Protein AF-A0A066WII8-F1 (afdb_monomer_lite)

Radius of gyration: 10.35 Å; chains: 1; bounding box: 26×17×24 Å

Secondary structure (DSSP, 8-state):
-HHHHHHHHHHHTT-HHHHHHHHHHHHHHS-HHHHHHHHHHHHHHHTT-GGGGGGGGGG--

Structure (mmCIF, N/CA/C/O backbone):
data_AF-A0A066WII8-F1
#
_entry.id   AF-A0A066WII8-F1
#
loop_
_atom_site.group_PDB
_atom_site.id
_atom_site.type_symbol
_atom_site.label_atom_id
_atom_site.label_alt_id
_atom_site.label_comp_id
_atom_site.label_asym_id
_atom_site.label_entity_id
_atom_site.label_seq_id
_atom_site.pdbx_PDB_ins_code
_atom_site.Cartn_x
_atom_site.Cartn_y
_atom_site.Cartn_z
_atom_site.occupancy
_atom_site.B_iso_or_equiv
_atom_site.auth_seq_id
_atom_site.auth_comp_id
_atom_site.auth_asym_id
_atom_site.auth_atom_id
_atom_site.pdbx_PDB_model_num
ATOM 1 N N . MET A 1 1 ? -13.626 -2.431 0.877 1.00 92.62 1 MET A N 1
ATOM 2 C CA . MET A 1 1 ? -12.877 -1.555 -0.055 1.00 92.62 1 MET A CA 1
ATOM 3 C C . MET A 1 1 ? -11.421 -1.985 -0.173 1.00 92.62 1 MET A C 1
ATOM 5 O O . MET A 1 1 ? -10.827 -1.786 -1.228 1.00 92.62 1 MET A O 1
ATOM 9 N N . LEU A 1 2 ? -10.887 -2.629 0.870 1.00 98.06 2 LEU A N 1
ATOM 10 C CA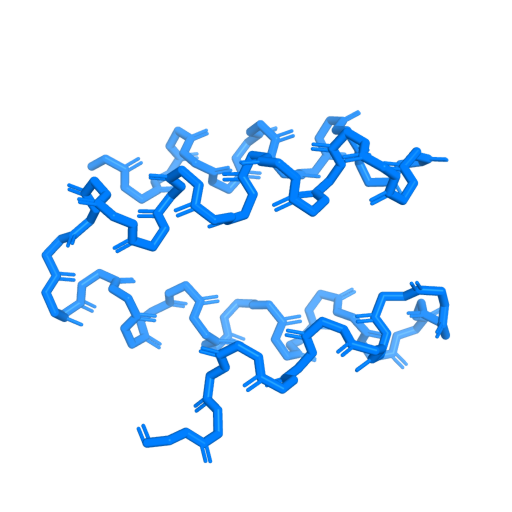 . LEU A 1 2 ? -9.516 -3.132 0.930 1.00 98.06 2 LEU A CA 1
ATOM 11 C C . LEU A 1 2 ? -9.071 -3.956 -0.290 1.00 98.06 2 LEU A C 1
ATOM 13 O O . LEU A 1 2 ? -8.074 -3.596 -0.904 1.00 98.06 2 LEU A O 1
ATOM 17 N N . ASP A 1 3 ? -9.806 -5.005 -0.676 1.00 98.56 3 ASP A N 1
ATOM 18 C CA . ASP A 1 3 ? -9.388 -5.894 -1.780 1.00 98.56 3 ASP A CA 1
ATOM 19 C C . ASP A 1 3 ? -9.238 -5.144 -3.110 1.00 98.56 3 ASP A C 1
ATOM 21 O O . ASP A 1 3 ? -8.320 -5.396 -3.886 1.00 98.56 3 ASP A O 1
ATOM 25 N N . TYR A 1 4 ? -10.118 -4.168 -3.354 1.00 98.44 4 TYR A N 1
ATOM 26 C CA . TYR A 1 4 ? -10.025 -3.305 -4.525 1.00 98.44 4 TYR A CA 1
ATOM 27 C C . TYR A 1 4 ? -8.789 -2.400 -4.457 1.00 98.44 4 TYR A C 1
ATOM 29 O O . TYR A 1 4 ? -8.064 -2.286 -5.441 1.00 98.44 4 TYR A O 1
ATOM 37 N N . SER A 1 5 ? -8.516 -1.787 -3.301 1.00 98.62 5 SER A N 1
ATOM 38 C CA . SER A 1 5 ? -7.304 -0.986 -3.098 1.00 98.62 5 SER A CA 1
ATOM 39 C C . SER A 1 5 ? -6.033 -1.809 -3.317 1.00 98.62 5 SER A C 1
ATOM 41 O O . SER A 1 5 ? -5.150 -1.351 -4.035 1.00 98.62 5 SER A O 1
ATOM 43 N N . ILE A 1 6 ? -5.964 -3.030 -2.776 1.00 98.69 6 ILE A N 1
ATOM 44 C CA . ILE A 1 6 ? -4.833 -3.950 -2.973 1.00 98.69 6 ILE A CA 1
ATOM 45 C C . ILE A 1 6 ? -4.651 -4.272 -4.459 1.00 98.69 6 ILE A C 1
ATOM 47 O O . ILE A 1 6 ? -3.558 -4.092 -4.987 1.00 98.69 6 ILE A O 1
ATOM 51 N N . LEU A 1 7 ? -5.726 -4.647 -5.161 1.00 98.69 7 LEU A N 1
ATOM 52 C CA . LEU A 1 7 ? -5.671 -4.944 -6.595 1.00 98.69 7 LEU A CA 1
ATOM 53 C C . LEU A 1 7 ? -5.119 -3.768 -7.415 1.00 98.69 7 LEU A C 1
ATOM 55 O 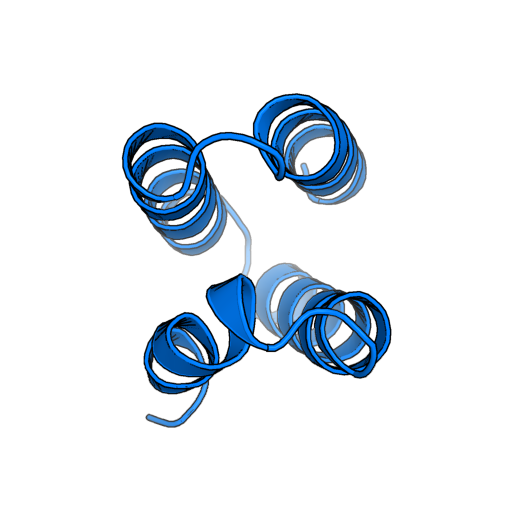O . LEU A 1 7 ? -4.370 -3.972 -8.371 1.00 98.69 7 LEU A O 1
ATOM 59 N N . ILE A 1 8 ? -5.517 -2.536 -7.087 1.00 98.69 8 ILE A N 1
ATOM 60 C CA . ILE A 1 8 ? -5.006 -1.346 -7.772 1.00 98.69 8 ILE A CA 1
ATOM 61 C C . ILE A 1 8 ? -3.530 -1.131 -7.440 1.00 98.69 8 ILE A C 1
ATOM 63 O O . ILE A 1 8 ? -2.747 -0.931 -8.365 1.00 98.69 8 ILE A O 1
ATOM 67 N N . LEU A 1 9 ? -3.142 -1.228 -6.167 1.00 98.44 9 LEU A N 1
ATOM 68 C CA . LEU A 1 9 ? -1.755 -1.064 -5.724 1.00 98.44 9 LEU A CA 1
ATOM 69 C C . LEU A 1 9 ? -0.809 -2.065 -6.391 1.00 98.44 9 LEU A C 1
ATOM 71 O O . LEU A 1 9 ? 0.246 -1.662 -6.869 1.00 98.44 9 LEU A O 1
ATOM 75 N N . GLU A 1 10 ? -1.202 -3.334 -6.502 1.00 97.88 10 GLU A N 1
ATOM 76 C CA . GLU A 1 10 ? -0.438 -4.352 -7.236 1.00 97.88 10 GLU A CA 1
ATOM 77 C C . GLU A 1 10 ? -0.286 -3.996 -8.717 1.00 97.88 10 GLU A C 1
ATOM 79 O O . GLU A 1 10 ? 0.796 -4.130 -9.285 1.00 97.88 10 GLU A O 1
ATOM 84 N N . LYS A 1 11 ? -1.357 -3.507 -9.353 1.00 98.31 11 LYS A N 1
ATOM 85 C CA . LYS A 1 11 ? -1.327 -3.128 -10.772 1.00 98.31 11 LYS A CA 1
ATOM 86 C C . LYS A 1 11 ? -0.414 -1.947 -11.045 1.00 98.31 11 LYS A C 1
ATOM 88 O O . LYS A 1 11 ? 0.190 -1.917 -12.109 1.00 98.31 11 LYS A O 1
ATOM 93 N N . VAL A 1 12 ? -0.343 -0.978 -10.136 1.00 97.81 12 VAL A N 1
ATOM 94 C CA . VAL A 1 12 ? 0.442 0.250 -10.330 1.00 97.81 12 VAL A CA 1
ATOM 95 C C . VAL A 1 12 ? 1.814 0.197 -9.662 1.00 97.81 12 VAL A C 1
ATOM 97 O O . VAL A 1 12 ? 2.550 1.175 -9.727 1.00 97.81 12 VAL A O 1
ATOM 100 N N . SER A 1 13 ? 2.201 -0.934 -9.057 1.00 96.75 13 SER A N 1
ATOM 101 C CA . SER A 1 13 ? 3.448 -1.055 -8.285 1.00 96.75 13 SER A CA 1
ATOM 102 C C . SER A 1 13 ? 4.727 -0.891 -9.108 1.00 96.75 13 SER A C 1
ATOM 104 O O . SER A 1 13 ? 5.809 -0.879 -8.539 1.00 96.75 13 SER A O 1
ATOM 106 N N . PHE A 1 14 ? 4.626 -0.830 -10.437 1.00 94.88 14 PHE A N 1
ATOM 107 C CA . PHE A 1 14 ? 5.757 -0.573 -11.328 1.00 94.88 14 PHE A CA 1
ATOM 108 C C . PHE A 1 14 ? 6.083 0.925 -11.474 1.00 94.88 14 PHE A C 1
ATOM 110 O O . PHE A 1 14 ? 7.132 1.260 -12.016 1.00 94.88 14 PHE A O 1
ATOM 117 N N . ASP A 1 15 ? 5.192 1.819 -11.033 1.00 96.88 15 ASP A N 1
ATOM 118 C CA . ASP A 1 15 ? 5.342 3.274 -11.122 1.00 96.88 15 ASP A CA 1
ATOM 119 C C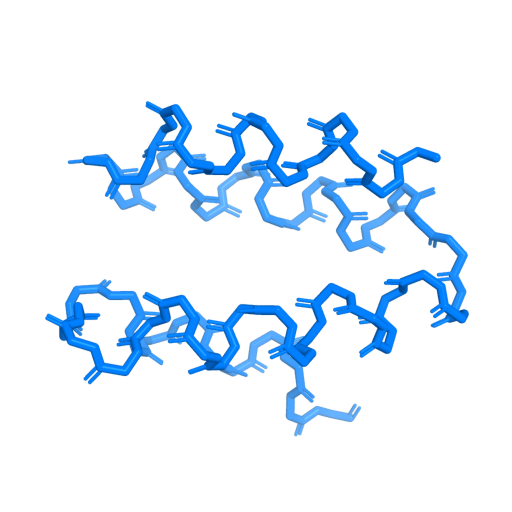 . ASP A 1 15 ? 5.201 3.887 -9.724 1.00 96.88 15 ASP A C 1
ATOM 121 O O . ASP A 1 15 ? 4.102 3.970 -9.171 1.00 96.88 15 ASP A O 1
ATOM 125 N N . SER A 1 16 ? 6.318 4.333 -9.146 1.00 94.94 16 SER A N 1
ATOM 126 C CA . SER A 1 16 ? 6.364 4.870 -7.781 1.00 94.94 16 SER A CA 1
ATOM 127 C C . SER A 1 16 ? 5.451 6.085 -7.576 1.00 94.94 16 SER A C 1
ATOM 129 O O . SER A 1 16 ? 4.849 6.234 -6.509 1.00 94.94 16 SER A O 1
ATOM 131 N N . LEU A 1 17 ? 5.291 6.946 -8.589 1.00 96.00 17 LEU A N 1
ATOM 132 C CA . LEU A 1 17 ? 4.441 8.134 -8.484 1.00 96.00 17 LEU A CA 1
ATOM 133 C C . LEU A 1 17 ? 2.960 7.744 -8.467 1.00 96.00 17 LEU A C 1
ATOM 135 O O . LEU A 1 17 ? 2.183 8.277 -7.667 1.00 96.00 17 LEU A O 1
ATOM 139 N N . LEU A 1 18 ? 2.558 6.824 -9.344 1.00 97.62 18 LEU A N 1
ATOM 140 C CA . LEU A 1 18 ? 1.184 6.330 -9.385 1.00 97.62 18 LEU A CA 1
ATOM 141 C C . LEU A 1 18 ? 0.853 5.494 -8.142 1.00 97.62 18 LEU A C 1
ATOM 143 O O . LEU A 1 18 ? -0.228 5.655 -7.571 1.00 97.62 18 LEU A O 1
ATOM 147 N N . PHE A 1 19 ? 1.796 4.673 -7.682 1.00 97.81 19 PHE A N 1
ATOM 148 C CA . PHE A 1 19 ? 1.664 3.890 -6.459 1.00 97.81 19 PHE A CA 1
ATOM 149 C C . PHE A 1 19 ? 1.448 4.778 -5.235 1.00 97.81 19 PHE A C 1
ATOM 151 O O . PHE A 1 19 ? 0.481 4.573 -4.504 1.00 97.81 19 PHE A O 1
ATOM 158 N N . SER A 1 20 ? 2.274 5.816 -5.050 1.00 97.44 20 SER A N 1
ATOM 159 C CA . SER A 1 20 ? 2.118 6.779 -3.951 1.00 97.44 20 SER A CA 1
ATOM 160 C C . SER A 1 20 ? 0.716 7.405 -3.931 1.00 97.44 20 SER A C 1
ATOM 162 O O . SER A 1 20 ? 0.061 7.455 -2.887 1.00 97.44 20 SER A O 1
ATOM 164 N N . ARG A 1 21 ? 0.206 7.816 -5.100 1.00 98.19 21 ARG A N 1
ATOM 165 C CA . ARG A 1 21 ? -1.130 8.419 -5.235 1.00 98.19 21 ARG A CA 1
ATOM 166 C C . ARG A 1 21 ? -2.256 7.456 -4.863 1.00 98.19 21 ARG A C 1
ATOM 168 O O . ARG A 1 21 ? -3.152 7.832 -4.104 1.00 98.19 21 ARG A O 1
ATOM 175 N N . GLU A 1 22 ? -2.229 6.229 -5.376 1.00 98.56 22 GLU A N 1
ATOM 176 C CA . GLU A 1 22 ? -3.270 5.241 -5.065 1.00 98.56 22 GLU A CA 1
ATOM 177 C C . GLU A 1 22 ? -3.159 4.721 -3.623 1.00 98.56 22 GLU A C 1
ATOM 179 O O . GLU A 1 22 ? -4.187 4.451 -2.999 1.00 98.56 22 GLU A O 1
ATOM 184 N N . LEU A 1 23 ? -1.955 4.669 -3.043 1.00 98.12 23 LEU A N 1
ATOM 185 C CA . LEU A 1 23 ? -1.750 4.300 -1.640 1.00 98.12 23 LEU A CA 1
ATOM 186 C C . LEU A 1 23 ? -2.343 5.345 -0.700 1.00 98.12 23 LEU A C 1
ATOM 188 O O . LEU A 1 23 ? -3.113 4.999 0.195 1.00 98.12 23 LEU A O 1
ATOM 192 N N . GLN A 1 24 ? -2.063 6.627 -0.938 1.00 98.00 24 GLN A N 1
ATOM 193 C CA . GLN A 1 24 ? -2.683 7.709 -0.174 1.00 98.00 24 GLN A CA 1
ATOM 194 C C . GLN A 1 24 ? -4.206 7.662 -0.300 1.00 98.00 24 GLN A C 1
ATOM 196 O O . GLN A 1 24 ? -4.912 7.753 0.702 1.00 98.00 24 GLN A O 1
ATOM 201 N N . LYS A 1 25 ? -4.737 7.473 -1.508 1.00 98.31 25 LYS A N 1
ATOM 202 C CA . LYS A 1 25 ? -6.182 7.354 -1.728 1.00 98.31 25 LYS A CA 1
ATOM 203 C C . LYS A 1 25 ? -6.789 6.169 -0.978 1.00 98.31 25 LYS A C 1
ATOM 205 O O . LYS A 1 25 ? -7.862 6.324 -0.394 1.00 98.31 25 LYS A O 1
ATOM 210 N N . ALA A 1 26 ? -6.118 5.016 -0.954 1.00 98.44 26 ALA A N 1
ATOM 211 C CA . ALA A 1 26 ? -6.541 3.868 -0.159 1.00 98.44 26 ALA A CA 1
ATOM 212 C C . ALA A 1 26 ? -6.597 4.230 1.332 1.00 98.44 26 ALA A C 1
ATOM 214 O O . ALA A 1 26 ? -7.640 4.050 1.953 1.00 98.44 26 ALA A O 1
ATOM 215 N N . ILE A 1 27 ? -5.542 4.837 1.881 1.00 97.62 27 ILE A N 1
ATOM 216 C CA . ILE A 1 27 ? -5.487 5.256 3.292 1.00 97.62 27 ILE A CA 1
ATOM 217 C C . ILE A 1 27 ? -6.628 6.225 3.650 1.00 97.62 27 ILE A C 1
ATOM 219 O O . ILE A 1 27 ? -7.232 6.079 4.705 1.00 97.62 27 ILE A O 1
ATOM 223 N N . HIS A 1 28 ? -6.985 7.166 2.769 1.00 97.44 28 HIS A N 1
ATOM 224 C CA . HIS A 1 28 ? -8.094 8.103 3.015 1.00 97.44 28 HIS A CA 1
ATOM 225 C C . HIS A 1 28 ? -9.493 7.483 2.841 1.00 97.44 28 HIS A C 1
ATOM 227 O O . HIS A 1 28 ? -10.471 8.038 3.336 1.00 97.44 28 HIS A O 1
ATOM 233 N N . THR A 1 29 ? -9.611 6.374 2.105 1.00 97.44 29 THR A N 1
ATOM 234 C CA . THR A 1 29 ? -10.905 5.742 1.780 1.00 97.44 29 THR A CA 1
ATOM 235 C C . THR A 1 29 ? -11.258 4.610 2.742 1.00 97.44 29 THR A C 1
ATOM 237 O O . THR A 1 29 ? -12.434 4.331 2.973 1.00 97.44 29 THR A O 1
ATOM 240 N N . LEU A 1 30 ? -10.249 3.911 3.256 1.00 98.25 30 LEU A N 1
ATOM 241 C CA . LEU A 1 30 ? -10.425 2.720 4.074 1.00 98.25 30 LEU A CA 1
ATOM 242 C C . LEU A 1 30 ? -10.780 3.065 5.520 1.00 98.25 30 LEU A C 1
ATOM 244 O O . LEU A 1 30 ? -10.376 4.084 6.074 1.00 98.25 30 LEU A O 1
ATOM 248 N N . THR A 1 31 ? -11.523 2.162 6.154 1.00 98.25 31 THR A N 1
ATOM 249 C CA . THR A 1 31 ? -11.770 2.234 7.599 1.00 98.25 31 THR A CA 1
ATOM 250 C C . THR A 1 31 ? -10.485 1.956 8.392 1.00 98.25 31 THR A C 1
ATOM 252 O O . THR A 1 31 ? -9.601 1.269 7.878 1.00 98.25 31 THR A O 1
ATOM 255 N N . PRO A 1 32 ? -10.378 2.374 9.670 1.00 97.31 32 PRO A N 1
ATOM 256 C CA . PRO A 1 32 ? -9.191 2.097 10.487 1.00 97.31 32 PRO A CA 1
ATOM 257 C C . PRO A 1 32 ? -8.789 0.612 10.517 1.00 97.31 32 PRO A C 1
ATOM 259 O O . PRO A 1 32 ? -7.625 0.277 10.321 1.00 97.31 32 PRO A O 1
ATOM 262 N N . SER A 1 33 ? -9.761 -0.300 10.648 1.00 98.06 33 SER A N 1
ATOM 263 C CA . SER A 1 33 ? -9.492 -1.748 10.625 1.00 98.06 33 SER A CA 1
ATOM 264 C C . SER A 1 33 ? -8.988 -2.244 9.264 1.00 98.06 33 SER A C 1
ATOM 266 O O . SER A 1 33 ? -8.174 -3.166 9.193 1.00 98.06 33 SER A O 1
ATOM 268 N N . GLU A 1 34 ? -9.462 -1.660 8.163 1.00 98.44 34 GLU A N 1
ATOM 269 C CA . GLU A 1 34 ? -8.941 -1.973 6.831 1.00 98.44 34 GLU A CA 1
ATOM 270 C C . GLU A 1 34 ? -7.540 -1.388 6.620 1.00 98.44 34 GLU A C 1
ATOM 272 O O . GLU A 1 34 ? -6.723 -2.054 5.992 1.00 98.44 34 GLU A O 1
ATOM 277 N N . ILE A 1 35 ? -7.228 -0.209 7.172 1.00 98.19 35 ILE A N 1
ATOM 278 C CA . ILE A 1 35 ? -5.880 0.382 7.124 1.00 98.19 35 ILE A CA 1
ATOM 279 C C . ILE A 1 35 ? -4.874 -0.520 7.848 1.00 98.19 35 ILE A C 1
ATOM 281 O O . ILE A 1 35 ? -3.804 -0.783 7.307 1.00 98.19 35 ILE A O 1
ATOM 285 N N . GLU A 1 36 ? -5.218 -1.078 9.012 1.00 98.00 36 GLU A N 1
ATOM 286 C CA . GLU A 1 36 ? -4.352 -2.042 9.712 1.00 98.00 36 GLU A CA 1
ATOM 287 C C . GLU A 1 36 ? -4.054 -3.289 8.863 1.00 98.00 36 GLU A C 1
ATOM 289 O O . GLU A 1 36 ? -2.937 -3.814 8.865 1.00 98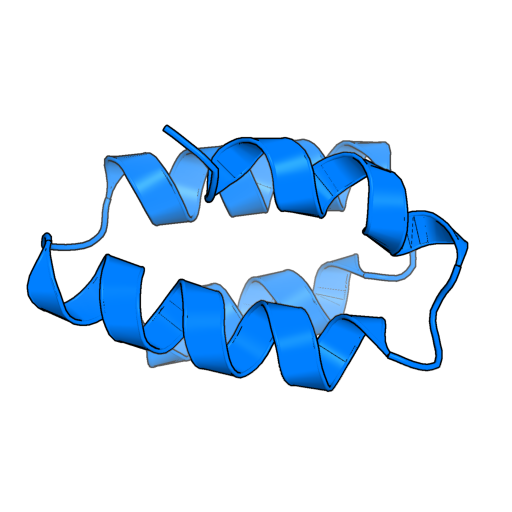.00 36 GLU A O 1
ATOM 294 N N . LYS A 1 37 ? -5.053 -3.786 8.124 1.00 98.50 37 LYS A N 1
ATOM 295 C CA . LYS A 1 37 ? -4.884 -4.927 7.211 1.00 98.50 37 LYS A CA 1
ATOM 296 C C . LYS A 1 37 ? -4.072 -4.540 5.975 1.00 98.50 37 LYS A C 1
ATOM 298 O O . LYS A 1 37 ? -3.216 -5.320 5.563 1.00 98.50 37 LYS A O 1
ATOM 303 N N . LEU A 1 38 ? -4.306 -3.347 5.426 1.00 98.56 38 LEU A N 1
ATOM 304 C CA . LEU A 1 38 ? -3.533 -2.792 4.318 1.00 98.56 38 LEU A CA 1
ATOM 305 C C . LEU A 1 38 ? -2.060 -2.658 4.703 1.00 98.56 38 LEU A C 1
ATOM 307 O O . LEU A 1 38 ? -1.209 -3.067 3.924 1.00 98.56 38 LEU A O 1
ATOM 311 N N . ALA A 1 39 ? -1.761 -2.155 5.903 1.00 97.94 39 ALA A N 1
ATOM 312 C CA . ALA A 1 39 ? -0.399 -2.031 6.408 1.00 97.94 39 ALA A CA 1
ATOM 313 C C . ALA A 1 39 ? 0.292 -3.401 6.442 1.00 97.94 39 ALA A C 1
ATOM 315 O O . ALA A 1 39 ? 1.347 -3.573 5.839 1.00 97.94 39 ALA A O 1
ATOM 316 N N . LYS A 1 40 ? -0.334 -4.408 7.069 1.00 97.94 40 LYS A N 1
ATOM 317 C CA . LYS A 1 40 ? 0.209 -5.780 7.127 1.00 97.94 40 LYS A CA 1
ATOM 318 C C . LYS A 1 40 ? 0.481 -6.355 5.738 1.00 97.94 40 LYS A C 1
ATOM 320 O O . LYS A 1 40 ? 1.536 -6.941 5.519 1.00 97.94 40 LYS A O 1
ATOM 325 N N . TRP A 1 41 ? -0.457 -6.180 4.808 1.00 97.88 41 TRP A N 1
ATOM 326 C CA . TRP A 1 41 ? -0.258 -6.587 3.420 1.00 97.88 41 TRP A CA 1
ATOM 327 C C . TRP A 1 41 ? 0.915 -5.834 2.781 1.00 97.88 41 TRP A C 1
ATOM 329 O O . TRP A 1 41 ? 1.786 -6.468 2.195 1.00 97.88 41 TRP A O 1
ATOM 339 N N . PHE A 1 42 ? 0.980 -4.512 2.946 1.00 97.88 42 PHE A N 1
ATOM 340 C CA . PHE A 1 42 ? 1.990 -3.658 2.331 1.00 97.88 42 PHE A CA 1
ATOM 341 C C . PHE A 1 42 ? 3.407 -3.991 2.810 1.00 97.88 42 PHE A C 1
ATOM 343 O O . PHE A 1 42 ? 4.298 -4.139 1.980 1.00 97.88 42 PHE A O 1
ATOM 350 N N . PHE A 1 43 ? 3.613 -4.181 4.119 1.00 96.50 43 PHE A N 1
ATOM 351 C CA . PHE A 1 43 ? 4.921 -4.563 4.666 1.00 96.50 43 PHE A CA 1
ATOM 352 C C . PHE A 1 43 ? 5.419 -5.906 4.112 1.00 96.50 43 PHE A C 1
ATOM 354 O O . PHE A 1 43 ? 6.606 -6.033 3.826 1.00 96.50 43 PHE A O 1
ATOM 361 N N . ASN A 1 44 ? 4.524 -6.880 3.911 1.00 95.81 44 ASN A N 1
ATOM 362 C CA . ASN A 1 44 ? 4.875 -8.152 3.272 1.00 95.81 44 ASN A CA 1
ATOM 363 C C . ASN A 1 44 ? 5.124 -7.977 1.765 1.00 95.81 44 ASN A C 1
ATOM 365 O O . ASN A 1 44 ? 6.059 -8.544 1.208 1.00 95.81 44 ASN A O 1
ATOM 369 N N . PHE A 1 45 ? 4.289 -7.186 1.091 1.00 95.69 45 PHE A N 1
ATOM 370 C CA . PHE A 1 45 ? 4.393 -6.938 -0.346 1.00 95.69 45 PHE A CA 1
ATOM 371 C C . PHE A 1 45 ? 5.683 -6.192 -0.719 1.00 95.69 45 PHE A C 1
ATOM 373 O O . PHE A 1 45 ? 6.251 -6.447 -1.783 1.00 95.69 45 PHE A O 1
ATOM 380 N N . SER A 1 46 ? 6.163 -5.295 0.151 1.00 94.94 46 SER A N 1
ATOM 381 C CA . SER A 1 46 ? 7.353 -4.477 -0.091 1.00 94.94 46 SER A CA 1
ATOM 382 C C . SER A 1 46 ? 8.676 -5.161 0.272 1.00 94.94 46 SER A C 1
ATOM 384 O O . SER A 1 46 ? 9.720 -4.654 -0.115 1.00 94.94 46 SER A O 1
ATOM 386 N N . GLU A 1 47 ? 8.672 -6.303 0.973 1.00 92.62 47 GLU A N 1
ATOM 387 C CA . GLU A 1 47 ? 9.887 -6.936 1.528 1.00 92.62 47 GLU A CA 1
ATOM 388 C C . GLU A 1 47 ? 10.974 -7.223 0.473 1.00 92.62 47 GLU A C 1
ATOM 390 O O . GLU A 1 47 ? 12.167 -7.131 0.752 1.00 92.62 47 GLU A O 1
ATOM 395 N N . SER A 1 48 ? 10.568 -7.523 -0.762 1.00 90.12 4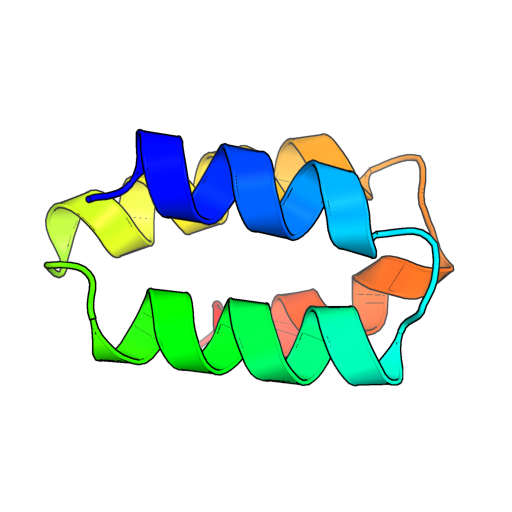8 SER A N 1
ATOM 396 C CA . SER A 1 48 ? 11.471 -7.784 -1.895 1.00 90.12 48 SER A CA 1
ATOM 397 C C . SER A 1 48 ? 11.578 -6.621 -2.891 1.00 90.12 48 SER A C 1
ATOM 399 O O . SER A 1 48 ? 12.180 -6.778 -3.953 1.00 90.12 48 SER A O 1
ATOM 401 N N . ARG A 1 49 ? 10.993 -5.461 -2.573 1.00 91.00 49 ARG A N 1
ATOM 402 C CA . ARG A 1 49 ? 10.798 -4.322 -3.483 1.00 91.00 49 ARG A CA 1
ATOM 403 C C . ARG A 1 49 ? 11.330 -3.044 -2.848 1.00 91.00 49 ARG A C 1
ATOM 405 O O . ARG A 1 49 ? 10.579 -2.260 -2.266 1.00 91.00 49 ARG A O 1
ATOM 412 N N . SER A 1 50 ? 12.642 -2.840 -2.959 1.00 90.06 50 SER A N 1
ATOM 413 C CA . SER A 1 50 ? 13.339 -1.697 -2.351 1.00 90.06 50 SER A CA 1
ATOM 414 C C . SER A 1 50 ? 12.759 -0.336 -2.757 1.00 90.06 50 SER A C 1
ATOM 416 O O . SER A 1 50 ? 12.798 0.608 -1.975 1.00 90.06 50 SER A O 1
ATOM 418 N N . GLU A 1 51 ? 12.178 -0.244 -3.952 1.00 90.69 51 GLU A N 1
ATOM 419 C CA . GLU A 1 51 ? 11.516 0.944 -4.491 1.00 90.69 51 GLU A CA 1
ATOM 420 C C . GLU A 1 51 ? 10.230 1.328 -3.747 1.00 90.69 51 GLU A C 1
ATOM 422 O O . GLU A 1 51 ? 9.759 2.451 -3.891 1.00 90.69 51 GLU A O 1
ATOM 427 N N . LEU A 1 52 ? 9.657 0.417 -2.954 1.00 93.94 52 LEU A N 1
ATOM 428 C CA . LEU A 1 52 ? 8.450 0.673 -2.167 1.00 93.94 52 LEU A CA 1
ATOM 429 C C . LEU A 1 52 ? 8.755 0.979 -0.696 1.00 93.94 52 LEU A C 1
ATOM 431 O O . LEU A 1 52 ? 7.871 1.442 0.021 1.00 93.94 52 LEU A O 1
ATOM 435 N N . GLU A 1 53 ? 9.986 0.752 -0.230 1.00 90.69 53 GLU A N 1
ATOM 436 C CA . GLU A 1 53 ? 10.370 0.915 1.179 1.00 90.69 53 GLU A CA 1
ATOM 437 C C . GLU A 1 53 ? 10.096 2.328 1.710 1.00 90.69 53 GLU A C 1
ATOM 439 O O . GLU A 1 53 ? 9.664 2.489 2.853 1.00 90.69 53 GLU A O 1
ATOM 444 N N . GLU A 1 54 ? 10.266 3.352 0.868 1.00 92.31 54 GLU A N 1
ATOM 445 C CA . GLU A 1 54 ? 10.005 4.751 1.229 1.00 92.31 54 GLU A CA 1
ATOM 446 C C . GLU A 1 54 ? 8.553 4.996 1.680 1.00 92.31 54 GLU A C 1
ATOM 448 O O . GLU A 1 54 ? 8.292 5.829 2.556 1.00 92.31 54 GLU A O 1
ATOM 453 N N . PHE A 1 55 ? 7.602 4.213 1.163 1.00 95.75 55 PHE A N 1
ATOM 454 C CA . PHE A 1 55 ? 6.181 4.363 1.465 1.00 95.75 55 PHE A CA 1
ATOM 455 C C . PHE A 1 55 ? 5.768 3.732 2.801 1.00 95.75 55 PHE A C 1
ATOM 457 O O . PHE A 1 55 ? 4.657 3.986 3.269 1.00 95.75 55 PHE A O 1
ATOM 464 N N . LYS A 1 56 ? 6.652 2.983 3.480 1.00 94.00 56 LYS A N 1
ATOM 465 C CA . LYS A 1 56 ? 6.400 2.485 4.851 1.00 94.00 56 LYS A CA 1
ATOM 466 C C . LYS A 1 56 ? 6.104 3.616 5.830 1.00 94.00 56 LYS A C 1
ATOM 468 O O . LYS A 1 56 ? 5.328 3.431 6.763 1.00 94.00 56 LYS A O 1
ATOM 473 N N . THR A 1 57 ? 6.664 4.799 5.581 1.00 93.56 57 THR A N 1
ATOM 474 C CA . THR A 1 57 ? 6.438 6.011 6.380 1.00 93.56 57 THR A CA 1
ATOM 475 C C . THR A 1 57 ? 4.962 6.411 6.488 1.00 93.56 57 THR A C 1
ATOM 477 O O . THR A 1 57 ? 4.578 6.999 7.495 1.00 93.56 57 THR A O 1
ATOM 480 N N . TYR A 1 58 ? 4.105 6.029 5.531 1.00 94.00 58 TYR A N 1
ATOM 481 C CA . TYR A 1 58 ? 2.662 6.292 5.607 1.00 94.00 58 TYR A CA 1
ATOM 482 C C . TYR A 1 58 ? 1.937 5.520 6.719 1.00 94.00 58 TYR A C 1
ATOM 484 O O . TYR A 1 58 ? 0.823 5.895 7.078 1.00 94.00 58 TYR A O 1
ATOM 492 N N . PHE A 1 59 ? 2.546 4.464 7.263 1.00 92.38 59 PHE A N 1
ATOM 493 C CA . PHE A 1 59 ? 1.951 3.601 8.289 1.00 92.38 59 PHE A CA 1
ATOM 494 C C . PHE A 1 59 ? 2.625 3.719 9.664 1.00 92.38 59 PHE A C 1
ATOM 496 O O . PHE A 1 59 ? 2.246 2.999 10.584 1.00 92.38 59 PHE A O 1
ATOM 503 N N . LEU A 1 60 ? 3.636 4.581 9.810 1.00 83.00 60 LEU A N 1
ATOM 504 C CA . LEU A 1 60 ? 4.468 4.681 11.017 1.00 83.00 60 LEU A CA 1
ATOM 505 C C . LEU A 1 60 ? 4.111 5.877 11.926 1.00 83.00 60 LEU A C 1
ATOM 507 O O . LEU A 1 60 ? 4.979 6.360 12.647 1.00 83.00 60 LEU A O 1
ATOM 511 N N . ASN A 1 61 ? 2.850 6.326 11.919 1.00 58.44 61 ASN A N 1
ATOM 512 C CA . ASN A 1 61 ? 2.341 7.397 12.790 1.00 58.44 61 ASN A CA 1
ATOM 513 C C . ASN A 1 61 ? 1.229 6.904 13.716 1.00 58.44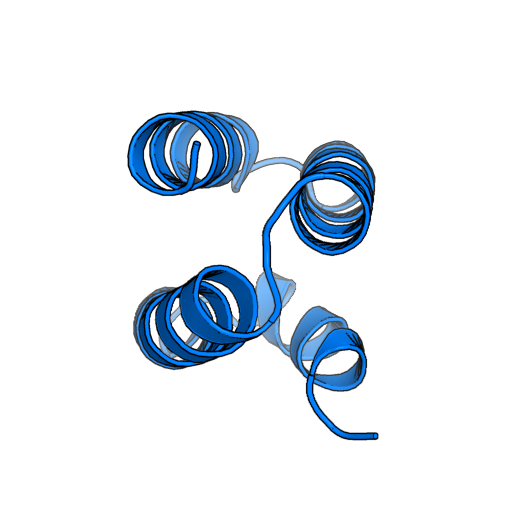 61 ASN A C 1
ATOM 515 O O . ASN A 1 61 ? 0.289 6.262 13.196 1.00 58.44 61 ASN A O 1
#

Sequence (61 aa):
MLDYSILILEKVSFDSLLFSRELQKAIHTLTPSEIEKLAKWFFNFSESRSELEEFKTYFLN

Organism: NCBI:txid1492738

Foldseek 3Di:
DLVVLVVLLVVCVVPLVSNLVSVVVCVVPDDPVSVVVNLVVLCVVCVVPVSCPVVNVVVPD

pLDDT: mean 95.57, std 5.67, range [58.44, 98.69]